Protein AF-A0A352R5D7-F1 (afdb_monomer)

Sequence (89 aa):
MSVEEFGVTDEKSMTTLFPKDMMTYGLGTEIIIEVLSRRSAKVRPVTRDRLAAILVSAVCPFFPDAMVECLILPFREEDGFFHLAGTRS

Mean predicted aligned error: 9.41 Å

Radius of gyration: 14.91 Å; Cα contacts (8 Å, |Δi|>4): 85; chains: 1; bounding box: 39×22×42 Å

Nearest PDB structures (foldseek):
  3byp-assembly1_B  TM=7.754E-01  e=6.595E-01  unclassified
  3byr-assembly1_A-2  TM=6.537E-01  e=1.294E+00  Thermus thermophilus

Secondary structure (DSSP, 8-state):
--BGGGTB-SGGG------TTTGGG---SEEEEEEEETTGGGS-HHHHHHHHHHHHHHHGGG-TTSEEEEEEEE--GGG----------

Structure (mmCIF, N/CA/C/O backbone):
data_AF-A0A352R5D7-F1
#
_entry.id   AF-A0A352R5D7-F1
#
loop_
_atom_site.group_PDB
_atom_site.id
_atom_site.type_symbol
_atom_site.label_atom_id
_atom_site.label_alt_id
_atom_site.label_comp_id
_atom_site.label_asym_id
_atom_site.label_entity_id
_atom_site.label_seq_id
_atom_site.pdbx_PDB_ins_code
_atom_site.Cartn_x
_atom_site.Cartn_y
_atom_site.Cartn_z
_atom_site.occupancy
_atom_site.B_iso_or_equiv
_atom_site.auth_seq_id
_atom_site.auth_comp_id
_atom_site.auth_asym_id
_atom_site.auth_atom_id
_atom_site.pdbx_PDB_model_num
ATOM 1 N N . MET A 1 1 ? 3.851 12.603 -2.001 1.00 53.16 1 MET A N 1
ATOM 2 C CA . MET A 1 1 ? 4.923 11.588 -1.907 1.00 53.16 1 MET A CA 1
ATOM 3 C C . MET A 1 1 ? 5.183 11.100 -3.321 1.00 53.16 1 MET A C 1
ATOM 5 O O . MET A 1 1 ? 4.215 10.711 -3.959 1.00 53.16 1 MET A O 1
ATOM 9 N N . SER A 1 2 ? 6.400 11.219 -3.852 1.00 60.72 2 SER A N 1
ATOM 10 C CA . SER A 1 2 ? 6.725 10.761 -5.212 1.00 60.72 2 SER A CA 1
ATOM 11 C C . SER A 1 2 ? 7.405 9.396 -5.164 1.00 60.72 2 SER A C 1
ATOM 13 O O . SER A 1 2 ? 8.193 9.116 -4.258 1.00 60.72 2 SER A O 1
ATOM 15 N N . VAL A 1 3 ? 7.069 8.534 -6.125 1.00 64.75 3 VAL A N 1
ATOM 16 C CA . VAL A 1 3 ? 7.654 7.193 -6.269 1.00 64.75 3 VAL A CA 1
ATOM 17 C C . VAL A 1 3 ? 7.969 7.003 -7.748 1.00 64.75 3 VAL A C 1
ATOM 19 O O . VAL A 1 3 ? 7.202 6.423 -8.524 1.00 64.75 3 VAL A O 1
ATOM 22 N N . GLU A 1 4 ? 9.084 7.601 -8.158 1.00 73.94 4 GLU A N 1
ATOM 23 C CA . GLU A 1 4 ? 9.453 7.794 -9.563 1.00 73.94 4 GLU A CA 1
ATOM 24 C C . GLU A 1 4 ? 9.638 6.468 -10.311 1.00 73.94 4 GLU A C 1
ATOM 26 O O . GLU A 1 4 ? 9.310 6.363 -11.495 1.00 73.94 4 GLU A O 1
ATOM 31 N N . GLU A 1 5 ? 10.063 5.412 -9.613 1.00 73.56 5 GLU A N 1
ATOM 32 C CA . GLU A 1 5 ? 10.230 4.067 -10.169 1.00 73.56 5 GLU A CA 1
ATOM 33 C C . GLU A 1 5 ? 8.903 3.469 -10.662 1.00 73.56 5 GLU A C 1
ATOM 35 O O . GLU A 1 5 ? 8.881 2.667 -11.600 1.00 73.56 5 GLU A O 1
ATOM 40 N N . PHE A 1 6 ? 7.783 3.910 -10.083 1.00 66.69 6 PHE A N 1
ATOM 41 C CA . PHE A 1 6 ? 6.433 3.542 -10.507 1.00 66.69 6 PHE A CA 1
ATOM 42 C C . PHE A 1 6 ? 5.812 4.557 -11.473 1.00 66.69 6 PHE A C 1
ATOM 44 O O . PHE A 1 6 ? 4.711 4.329 -11.967 1.00 66.69 6 PHE A O 1
ATOM 51 N N . GLY A 1 7 ? 6.534 5.629 -11.815 1.00 69.19 7 GLY A N 1
ATOM 52 C CA . GLY A 1 7 ? 6.021 6.727 -12.632 1.00 69.19 7 GLY A CA 1
ATOM 53 C C . GLY A 1 7 ? 4.997 7.597 -11.903 1.00 69.19 7 GLY A C 1
ATOM 54 O O . GLY A 1 7 ? 4.237 8.295 -12.566 1.00 69.19 7 GLY A O 1
ATOM 55 N N . VAL A 1 8 ? 4.968 7.539 -10.566 1.00 74.56 8 VAL A N 1
ATOM 56 C CA . VAL A 1 8 ? 4.080 8.352 -9.729 1.00 74.56 8 VAL A CA 1
ATOM 57 C C . VAL A 1 8 ? 4.757 9.693 -9.472 1.00 74.56 8 VAL A C 1
ATOM 59 O O . VAL A 1 8 ? 5.652 9.798 -8.628 1.00 74.56 8 VAL A O 1
ATOM 62 N N . THR A 1 9 ? 4.361 10.704 -10.244 1.00 75.12 9 THR A N 1
ATOM 63 C CA . THR A 1 9 ? 4.929 12.060 -10.185 1.00 75.12 9 THR A CA 1
ATOM 64 C C . THR A 1 9 ? 4.184 12.956 -9.203 1.00 75.12 9 THR A C 1
ATOM 66 O O . THR A 1 9 ? 4.801 13.766 -8.518 1.00 75.12 9 THR A O 1
ATOM 69 N N . ASP A 1 10 ? 2.865 12.794 -9.114 1.00 74.31 10 ASP A N 1
ATOM 70 C CA . ASP A 1 10 ? 1.975 13.579 -8.258 1.00 74.31 10 ASP A CA 1
ATOM 71 C C . ASP A 1 10 ? 0.668 12.820 -7.954 1.00 74.31 10 ASP A C 1
ATOM 73 O O . ASP A 1 10 ? 0.449 11.698 -8.411 1.00 74.31 10 ASP A O 1
ATOM 77 N N . GLU A 1 11 ? -0.221 13.437 -7.179 1.00 68.38 11 GLU A N 1
ATOM 78 C CA . GLU A 1 11 ? -1.532 12.882 -6.816 1.00 68.38 11 GLU A CA 1
ATOM 79 C C . GLU A 1 11 ? -2.456 12.597 -8.011 1.00 68.38 11 GLU A C 1
ATOM 81 O O . GLU A 1 11 ? -3.312 11.723 -7.921 1.00 68.38 11 GLU A O 1
ATOM 86 N N . LYS A 1 12 ? -2.272 13.277 -9.152 1.00 73.88 12 LYS A N 1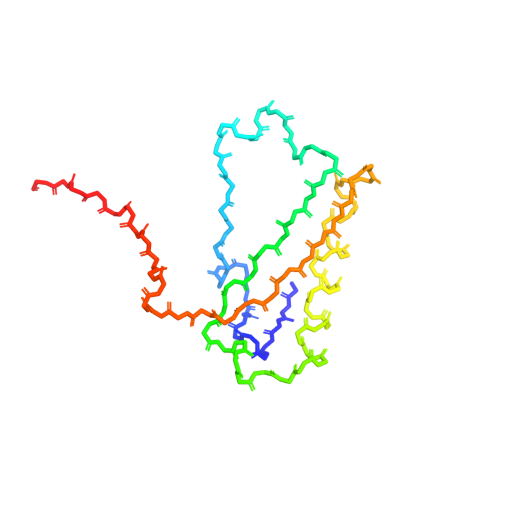
ATOM 87 C CA . LYS A 1 12 ? -3.090 13.075 -10.360 1.00 73.88 12 LYS A CA 1
ATOM 88 C C . LYS A 1 12 ? -2.669 11.832 -11.137 1.00 73.88 12 LYS A C 1
ATOM 90 O O . LYS A 1 12 ? -3.429 11.344 -11.968 1.00 73.88 12 LYS A O 1
ATOM 95 N N . SER A 1 13 ? -1.470 11.315 -10.870 1.00 68.38 13 SER A N 1
ATOM 96 C CA . SER A 1 13 ? -0.975 10.062 -11.449 1.00 68.38 13 SER A CA 1
ATOM 97 C C . SER A 1 13 ? -1.554 8.805 -10.783 1.00 68.38 13 SER A C 1
ATOM 99 O O . SER A 1 13 ? -1.305 7.694 -11.254 1.00 68.38 13 SER A O 1
ATOM 101 N N . MET A 1 14 ? -2.353 8.965 -9.720 1.00 70.44 14 MET A N 1
ATOM 102 C CA . MET A 1 14 ? -3.017 7.878 -9.004 1.00 70.44 14 MET A CA 1
ATOM 103 C C . MET A 1 14 ? -4.537 8.017 -9.096 1.00 70.44 14 MET A C 1
ATOM 105 O O . MET A 1 14 ? -5.096 9.092 -8.912 1.00 70.44 14 MET A O 1
ATOM 109 N N . THR A 1 15 ? -5.220 6.906 -9.365 1.00 74.25 15 THR A N 1
ATOM 110 C CA . THR A 1 15 ? -6.678 6.820 -9.236 1.00 74.25 15 THR A CA 1
ATOM 111 C C . THR A 1 15 ? -6.994 5.960 -8.026 1.00 74.25 15 THR A C 1
ATOM 113 O O . THR A 1 15 ? -6.630 4.787 -7.994 1.00 74.25 15 THR A O 1
ATOM 116 N N . THR A 1 16 ? -7.669 6.543 -7.042 1.00 69.69 16 THR A N 1
ATOM 117 C CA . THR A 1 16 ? -8.118 5.829 -5.846 1.00 69.69 16 THR A CA 1
ATOM 118 C C . THR A 1 16 ? -9.578 5.440 -6.020 1.00 69.69 16 THR A C 1
ATOM 120 O O . THR A 1 16 ? -10.430 6.301 -6.238 1.00 69.69 16 THR A O 1
ATOM 123 N N . LEU A 1 17 ? -9.870 4.146 -5.936 1.00 71.50 17 LEU A N 1
ATOM 124 C CA . LEU A 1 17 ? -11.221 3.616 -6.080 1.00 71.50 17 LEU A CA 1
ATOM 125 C C . LEU A 1 17 ? -11.726 3.167 -4.711 1.00 71.50 17 LEU A C 1
ATOM 127 O O . LEU A 1 17 ? -11.246 2.179 -4.168 1.00 71.50 17 LEU A O 1
ATOM 131 N N . PHE A 1 18 ? -12.707 3.887 -4.169 1.00 69.94 18 PHE A N 1
ATOM 132 C CA . PHE A 1 18 ? -13.462 3.457 -2.995 1.00 69.94 18 PHE A CA 1
ATOM 133 C C . PHE A 1 18 ? -14.929 3.266 -3.387 1.00 69.94 18 PHE A C 1
ATOM 135 O O . PHE A 1 18 ? -15.535 4.205 -3.920 1.00 69.94 18 PHE A O 1
ATOM 142 N N . PRO A 1 19 ? -15.527 2.089 -3.135 1.00 67.31 19 PRO A N 1
ATOM 143 C CA . PRO A 1 19 ? -16.960 1.900 -3.306 1.00 67.31 19 PRO A CA 1
ATOM 144 C C . PRO A 1 19 ? -17.727 2.906 -2.436 1.00 67.31 19 PRO A C 1
ATOM 146 O O . PRO A 1 19 ? -17.498 3.024 -1.229 1.00 67.31 19 PRO A O 1
ATOM 149 N N . LYS A 1 20 ? -18.609 3.692 -3.061 1.00 61.28 20 LYS A N 1
ATOM 150 C CA . LYS A 1 20 ? -19.312 4.813 -2.410 1.00 61.28 20 LYS A CA 1
ATOM 151 C C . LYS A 1 20 ? -20.231 4.348 -1.274 1.00 61.28 20 LYS A C 1
ATOM 153 O O . LYS A 1 20 ? -20.429 5.073 -0.306 1.00 61.28 20 LYS A O 1
ATOM 158 N N . ASP A 1 21 ? -20.781 3.153 -1.418 1.00 64.50 21 ASP A N 1
ATOM 159 C CA . ASP A 1 21 ? -21.601 2.431 -0.451 1.00 64.50 21 ASP A CA 1
ATOM 160 C C . ASP A 1 21 ? -20.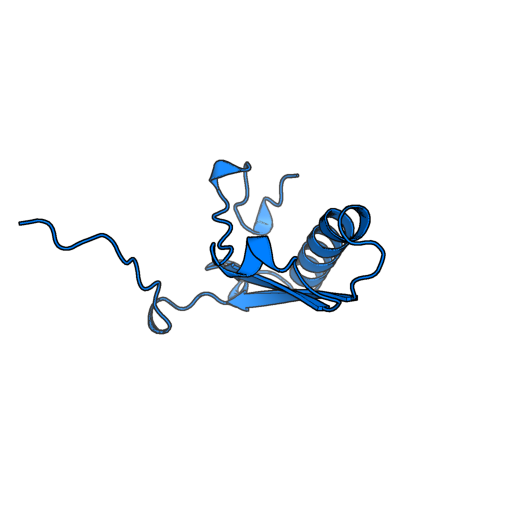807 1.944 0.766 1.00 64.50 21 ASP A C 1
ATOM 162 O O . ASP A 1 21 ? -21.368 1.869 1.853 1.00 64.50 21 ASP A O 1
ATOM 166 N N . MET A 1 22 ? -19.505 1.687 0.627 1.00 63.28 22 MET A N 1
ATOM 167 C CA . MET A 1 22 ? -18.655 1.240 1.738 1.00 63.28 22 MET A CA 1
ATOM 168 C C . MET A 1 22 ? -18.171 2.396 2.620 1.00 63.28 22 MET A C 1
ATOM 170 O O . MET A 1 22 ? -17.974 2.212 3.818 1.00 63.28 22 MET A O 1
ATOM 174 N N . MET A 1 23 ? -18.071 3.623 2.089 1.00 64.69 23 MET A N 1
ATOM 175 C CA . MET A 1 23 ? -17.664 4.786 2.895 1.00 64.69 23 MET A CA 1
ATOM 176 C C . MET A 1 23 ? -18.622 5.085 4.059 1.00 64.69 23 MET A C 1
ATOM 178 O O . MET A 1 23 ? -18.186 5.587 5.091 1.00 64.69 23 MET A O 1
ATOM 182 N N . THR A 1 24 ? -19.913 4.762 3.926 1.00 59.81 24 THR A N 1
ATOM 183 C CA . THR A 1 24 ? -20.906 4.953 4.998 1.00 59.81 24 THR A CA 1
ATOM 184 C C . THR A 1 24 ? -20.777 3.952 6.145 1.00 59.81 24 THR A C 1
ATOM 186 O O . THR A 1 24 ? -21.262 4.239 7.236 1.00 59.81 24 THR A O 1
ATOM 189 N N . TYR A 1 25 ? -20.120 2.810 5.925 1.00 63.72 25 TYR A N 1
ATOM 190 C CA . TYR A 1 25 ? -19.898 1.779 6.947 1.00 63.72 25 TYR A CA 1
ATOM 191 C C . TYR A 1 25 ? -18.509 1.874 7.600 1.00 63.72 25 TYR A C 1
ATOM 193 O O . TYR A 1 25 ? -18.229 1.154 8.557 1.00 63.72 25 TYR A O 1
ATOM 201 N N . GLY A 1 26 ? -17.655 2.783 7.115 1.00 65.88 26 GLY A N 1
ATOM 202 C CA . GLY A 1 26 ? -16.234 2.813 7.451 1.00 65.88 26 GLY A CA 1
ATOM 203 C C . GLY A 1 26 ? -15.450 1.712 6.727 1.00 65.88 26 GLY A C 1
ATOM 204 O O . GLY A 1 26 ? -16.022 0.851 6.065 1.00 65.88 26 GLY A O 1
ATOM 205 N N . LEU A 1 27 ? -14.120 1.738 6.840 1.00 68.00 27 LEU A N 1
ATOM 206 C CA . LEU A 1 27 ? -13.241 0.756 6.183 1.00 68.00 27 LEU A CA 1
ATOM 207 C C . LEU A 1 27 ? -13.062 -0.549 6.985 1.00 68.00 27 LEU A C 1
ATOM 209 O O . LEU A 1 27 ? -12.237 -1.377 6.624 1.00 68.00 27 LEU A O 1
ATOM 213 N N . GLY A 1 28 ? -13.835 -0.749 8.058 1.00 76.50 28 GLY A N 1
ATOM 214 C CA . GLY A 1 28 ? -13.738 -1.936 8.909 1.00 76.50 28 GLY A CA 1
ATOM 215 C C . GLY A 1 28 ? -12.443 -2.007 9.728 1.00 76.50 28 GLY A C 1
ATOM 216 O O . GLY A 1 28 ? -11.769 -1.003 9.950 1.00 76.50 28 GLY A O 1
ATOM 217 N N . THR A 1 29 ? -12.127 -3.209 10.213 1.00 86.19 29 THR A N 1
ATOM 218 C CA . THR A 1 29 ? -10.900 -3.520 10.972 1.00 86.19 29 THR A CA 1
ATOM 219 C C . THR A 1 29 ? -9.774 -4.049 10.086 1.00 86.19 29 THR A C 1
ATOM 221 O O . THR A 1 29 ? -8.680 -4.288 10.584 1.00 86.19 29 THR A O 1
ATOM 224 N N . GLU A 1 30 ? -10.026 -4.251 8.792 1.00 89.00 30 GLU A N 1
ATOM 225 C CA . GLU A 1 30 ? -9.048 -4.734 7.817 1.00 89.00 30 GLU A CA 1
ATOM 226 C C . GLU A 1 30 ? -9.108 -3.872 6.555 1.00 89.00 30 GLU A C 1
ATOM 228 O O . GLU A 1 30 ? -10.162 -3.716 5.940 1.00 89.00 30 GLU A O 1
ATOM 233 N N . ILE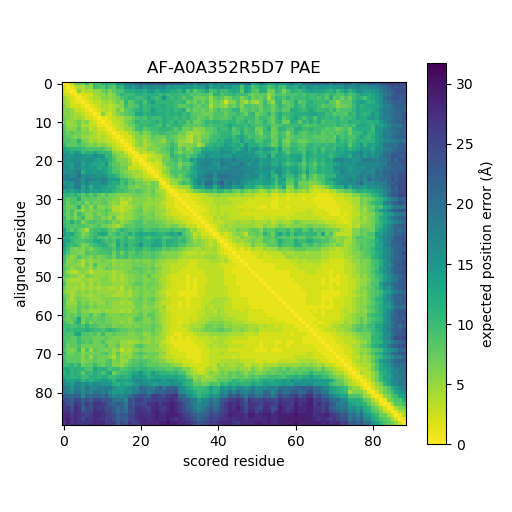 A 1 31 ? -7.964 -3.316 6.166 1.00 88.12 31 ILE A N 1
ATOM 234 C CA . ILE A 1 31 ? -7.796 -2.455 4.999 1.00 88.12 31 ILE A CA 1
ATOM 235 C C . ILE A 1 31 ? -6.731 -3.081 4.108 1.00 88.12 31 ILE A C 1
ATOM 237 O O . ILE A 1 31 ? -5.567 -3.179 4.491 1.00 88.12 31 ILE A O 1
ATOM 241 N N . ILE A 1 32 ? -7.118 -3.452 2.891 1.00 89.06 32 ILE A N 1
ATOM 242 C CA . ILE A 1 32 ? -6.201 -3.990 1.885 1.00 89.06 32 ILE A CA 1
ATOM 243 C C . ILE A 1 32 ? -6.024 -2.940 0.789 1.00 89.06 32 ILE A C 1
ATOM 245 O O . ILE A 1 32 ? -6.978 -2.553 0.115 1.00 89.06 32 ILE A O 1
ATOM 249 N N . ILE A 1 33 ? -4.794 -2.461 0.620 1.00 89.38 33 ILE A N 1
ATOM 250 C CA . ILE A 1 33 ? -4.411 -1.521 -0.433 1.00 89.38 33 ILE A CA 1
ATOM 251 C C . ILE A 1 33 ? -3.892 -2.324 -1.622 1.00 89.38 33 ILE A C 1
ATOM 253 O O . ILE A 1 33 ? -2.815 -2.913 -1.563 1.00 89.38 33 ILE A O 1
ATOM 257 N N . GLU A 1 34 ? -4.619 -2.311 -2.732 1.00 89.19 34 GLU A N 1
ATOM 258 C CA . GLU A 1 34 ? -4.185 -2.964 -3.965 1.00 89.19 34 GLU A CA 1
ATOM 259 C C . GLU A 1 34 ? -3.652 -1.938 -4.964 1.00 89.19 34 GLU A C 1
ATOM 261 O O . GLU A 1 34 ? -4.346 -1.008 -5.377 1.00 89.19 34 GLU A O 1
ATOM 266 N N . VAL A 1 35 ? -2.397 -2.112 -5.377 1.00 86.00 35 VAL A N 1
ATOM 267 C CA . VAL A 1 35 ? -1.745 -1.256 -6.369 1.00 86.00 35 VAL A CA 1
ATOM 268 C C . VAL A 1 35 ? -1.517 -2.044 -7.648 1.00 86.00 35 VAL A C 1
ATOM 270 O O . VAL A 1 35 ? -0.625 -2.891 -7.729 1.00 86.00 35 VAL A O 1
ATOM 273 N N . LEU A 1 36 ? -2.285 -1.706 -8.680 1.00 83.88 36 LEU A N 1
ATOM 274 C CA . LEU A 1 36 ? -2.093 -2.212 -10.034 1.00 83.88 36 LEU A CA 1
ATOM 275 C C . LEU A 1 36 ? -1.137 -1.290 -10.795 1.00 83.88 36 LEU A C 1
ATOM 277 O O . LEU A 1 36 ? -1.418 -0.109 -10.990 1.00 83.88 36 LEU A O 1
ATOM 281 N N . SER A 1 37 ? 0.000 -1.815 -11.258 1.00 79.44 37 SER A N 1
ATOM 282 C CA . SER A 1 37 ? 0.964 -1.018 -12.029 1.00 79.44 37 SER A CA 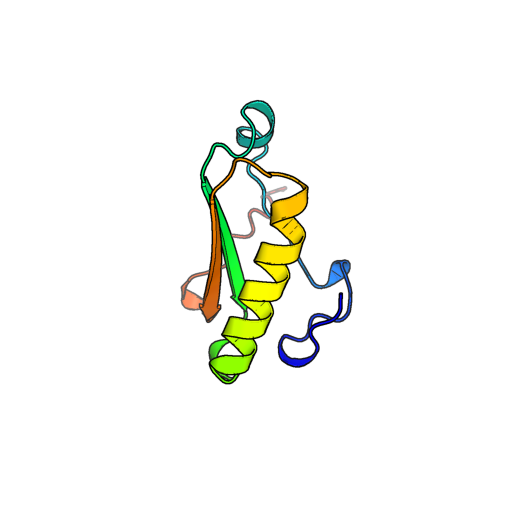1
ATOM 283 C C . SER A 1 37 ? 1.497 -1.756 -13.252 1.00 79.44 37 SER A C 1
ATOM 285 O O . SER A 1 37 ? 2.007 -2.869 -13.154 1.00 79.44 37 SER A O 1
ATOM 287 N N . ARG A 1 38 ? 1.485 -1.087 -14.415 1.00 78.25 38 ARG A N 1
ATOM 288 C CA . ARG A 1 38 ? 2.136 -1.570 -15.654 1.00 78.25 38 ARG A CA 1
ATOM 289 C C . ARG A 1 38 ? 3.642 -1.764 -15.481 1.00 78.25 38 ARG A C 1
ATOM 291 O O . ARG A 1 38 ? 4.276 -2.510 -16.224 1.00 78.25 38 ARG A O 1
ATOM 298 N N . ARG A 1 39 ? 4.235 -1.041 -14.528 1.00 75.69 39 ARG A N 1
ATOM 299 C CA . ARG A 1 39 ? 5.677 -1.038 -14.282 1.00 75.69 39 ARG A CA 1
ATOM 300 C C . ARG A 1 39 ? 6.087 -2.022 -13.202 1.00 75.69 39 ARG A C 1
ATOM 302 O O . ARG A 1 39 ? 7.246 -2.426 -13.219 1.00 75.69 39 ARG A O 1
ATOM 309 N N . SER A 1 40 ? 5.183 -2.452 -12.317 1.00 75.44 40 SER A N 1
ATOM 310 C CA . SER A 1 40 ? 5.563 -3.285 -11.168 1.00 75.44 40 SER A CA 1
ATOM 311 C C . SER A 1 40 ? 6.283 -4.558 -11.605 1.00 75.44 40 SER A C 1
ATOM 313 O O . SER A 1 40 ? 7.321 -4.855 -11.026 1.00 75.44 40 SER A O 1
ATOM 315 N N . ALA A 1 41 ? 5.868 -5.214 -12.697 1.00 72.38 41 ALA A N 1
ATOM 316 C CA . ALA A 1 41 ? 6.551 -6.386 -13.265 1.00 72.38 41 ALA A CA 1
ATOM 317 C C . ALA A 1 41 ? 8.053 -6.165 -13.546 1.00 72.38 41 ALA A C 1
ATOM 319 O O . ALA A 1 41 ? 8.847 -7.092 -13.408 1.00 72.38 41 ALA A O 1
ATOM 320 N N . LYS A 1 42 ? 8.450 -4.936 -13.899 1.00 75.88 42 LYS A N 1
ATOM 321 C CA . LYS A 1 42 ? 9.831 -4.544 -14.232 1.00 75.88 42 LYS A CA 1
ATOM 322 C C . LYS A 1 42 ? 10.600 -3.964 -13.037 1.00 75.88 42 LYS A C 1
ATOM 324 O O . LYS A 1 42 ? 11.805 -3.748 -13.130 1.00 75.88 42 LYS A O 1
ATOM 329 N N . VAL A 1 43 ? 9.917 -3.702 -11.924 1.00 80.69 43 VAL A N 1
ATOM 330 C CA . VAL A 1 43 ? 10.494 -3.126 -10.703 1.00 80.69 43 VAL A CA 1
ATOM 331 C C . VAL A 1 43 ? 11.018 -4.240 -9.791 1.00 80.69 43 VAL A C 1
ATOM 333 O O . VAL A 1 43 ? 10.368 -5.277 -9.633 1.00 80.69 43 VAL A O 1
ATOM 336 N N . ARG A 1 44 ? 12.191 -4.019 -9.178 1.00 83.69 44 ARG A N 1
ATOM 337 C CA . ARG A 1 44 ? 12.834 -4.952 -8.233 1.00 83.69 44 ARG A CA 1
ATOM 338 C C . ARG A 1 44 ? 11.941 -5.204 -7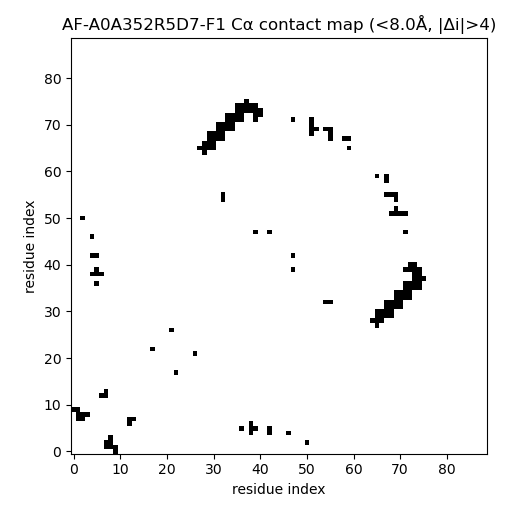.004 1.00 83.69 44 ARG A C 1
ATOM 340 O O . ARG A 1 44 ? 11.334 -4.243 -6.535 1.00 83.69 44 ARG A O 1
ATOM 347 N N . PRO A 1 45 ? 11.919 -6.425 -6.430 1.00 84.38 45 PRO A N 1
ATOM 348 C CA . PRO A 1 45 ? 11.100 -6.745 -5.252 1.00 84.38 45 PRO A CA 1
ATOM 349 C C . PRO A 1 45 ? 11.249 -5.740 -4.102 1.00 84.38 45 PRO A C 1
ATOM 351 O O . PRO A 1 45 ? 10.262 -5.157 -3.680 1.00 84.38 45 PRO A O 1
ATOM 354 N N . VAL A 1 46 ? 12.486 -5.390 -3.734 1.00 86.56 46 VAL A N 1
ATOM 355 C CA . VAL A 1 46 ? 12.788 -4.406 -2.671 1.00 86.56 46 VAL A CA 1
ATOM 356 C C . VAL A 1 46 ? 12.105 -3.050 -2.891 1.00 86.56 46 VAL A C 1
ATOM 358 O O . VAL A 1 46 ? 11.680 -2.390 -1.947 1.00 86.56 46 VAL A O 1
ATOM 361 N N . THR A 1 47 ? 11.991 -2.604 -4.143 1.00 84.75 47 THR A N 1
ATOM 362 C CA . THR A 1 47 ? 11.333 -1.333 -4.470 1.00 84.75 47 THR A CA 1
ATOM 363 C C . THR A 1 47 ? 9.810 -1.448 -4.351 1.00 84.75 47 THR A C 1
ATOM 365 O O . THR A 1 47 ? 9.160 -0.472 -3.982 1.00 84.75 47 THR A O 1
ATOM 368 N N . ARG A 1 48 ? 9.237 -2.634 -4.606 1.00 85.69 48 ARG A N 1
ATOM 369 C CA . ARG A 1 48 ? 7.816 -2.913 -4.348 1.00 85.69 48 ARG A CA 1
ATOM 370 C C . ARG A 1 48 ? 7.543 -2.925 -2.846 1.00 85.69 48 ARG A C 1
ATOM 372 O O . ARG A 1 48 ? 6.669 -2.196 -2.399 1.00 85.69 48 ARG A O 1
ATOM 379 N N . ASP A 1 49 ? 8.352 -3.637 -2.070 1.00 88.56 49 ASP A N 1
ATOM 380 C CA . ASP A 1 49 ? 8.193 -3.712 -0.611 1.00 88.56 49 ASP A CA 1
ATOM 381 C C . ASP A 1 49 ? 8.288 -2.322 0.030 1.00 88.56 49 ASP A C 1
ATOM 383 O O . ASP A 1 49 ? 7.494 -1.965 0.898 1.00 88.56 49 ASP A O 1
ATOM 387 N N . ARG A 1 50 ? 9.210 -1.483 -0.463 1.00 90.06 50 ARG A N 1
ATOM 388 C CA . ARG A 1 50 ? 9.331 -0.089 -0.025 1.00 90.06 50 ARG A CA 1
ATOM 389 C C . ARG A 1 50 ? 8.077 0.730 -0.334 1.00 90.06 50 ARG A C 1
ATOM 391 O O . ARG A 1 50 ? 7.646 1.495 0.524 1.00 90.06 50 ARG A O 1
ATOM 398 N N . LEU A 1 51 ? 7.506 0.600 -1.534 1.00 88.44 51 LEU A N 1
ATOM 399 C CA . LEU A 1 51 ? 6.262 1.289 -1.884 1.00 88.44 51 LEU A CA 1
ATOM 400 C C . LEU A 1 51 ? 5.096 0.800 -1.012 1.00 88.44 51 LEU A C 1
ATOM 402 O O . LEU A 1 51 ? 4.341 1.619 -0.496 1.00 88.44 51 LEU A O 1
ATOM 406 N N . ALA A 1 52 ? 4.987 -0.510 -0.792 1.00 91.25 52 ALA A N 1
ATOM 407 C CA . ALA A 1 52 ? 3.951 -1.089 0.054 1.00 91.25 52 ALA A CA 1
ATOM 408 C C . ALA A 1 52 ? 4.044 -0.547 1.489 1.00 91.25 52 ALA A C 1
ATOM 410 O O . ALA A 1 52 ? 3.064 -0.031 2.019 1.00 91.25 52 ALA A O 1
ATOM 411 N N . ALA A 1 53 ? 5.243 -0.556 2.078 1.00 92.88 53 ALA A N 1
ATOM 412 C CA . ALA A 1 53 ? 5.484 -0.015 3.414 1.00 92.88 53 ALA A CA 1
ATOM 413 C C . ALA A 1 53 ? 5.145 1.480 3.515 1.00 92.88 53 ALA A C 1
ATOM 415 O O . ALA A 1 53 ? 4.570 1.924 4.507 1.00 92.88 53 ALA A O 1
ATOM 416 N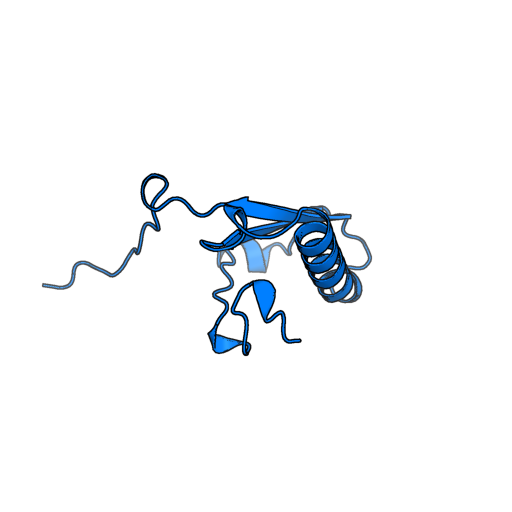 N . ILE A 1 54 ? 5.472 2.256 2.479 1.00 92.19 54 ILE A N 1
ATOM 417 C CA . ILE A 1 54 ? 5.131 3.677 2.393 1.00 92.19 54 ILE A CA 1
ATOM 418 C C . ILE A 1 54 ? 3.610 3.886 2.417 1.00 92.19 54 ILE A C 1
ATOM 420 O O . ILE A 1 54 ? 3.125 4.732 3.167 1.00 92.19 54 ILE A O 1
ATOM 424 N N . LEU A 1 55 ? 2.863 3.123 1.617 1.00 90.44 55 LEU A N 1
ATOM 425 C CA . LEU A 1 55 ? 1.409 3.251 1.521 1.00 90.44 55 LEU A CA 1
ATOM 426 C C . LEU A 1 55 ? 0.722 2.834 2.820 1.00 90.44 55 LEU A C 1
ATOM 428 O O . LEU A 1 55 ? -0.124 3.572 3.318 1.00 90.44 55 LEU A O 1
ATOM 432 N N . VAL A 1 56 ? 1.147 1.717 3.415 1.00 92.69 56 VAL A N 1
ATOM 433 C CA . VAL A 1 56 ? 0.674 1.280 4.736 1.00 92.69 56 VAL A CA 1
ATOM 434 C C . VAL A 1 56 ? 0.942 2.368 5.774 1.00 92.69 56 VAL A C 1
ATOM 436 O O . VAL A 1 56 ? 0.018 2.828 6.439 1.00 92.69 56 VAL A O 1
ATOM 439 N N . SER A 1 57 ? 2.181 2.867 5.857 1.00 93.25 57 SER A N 1
ATOM 440 C CA . SER A 1 57 ? 2.552 3.911 6.818 1.00 93.25 57 SER A CA 1
ATOM 441 C C . SER A 1 57 ? 1.774 5.214 6.624 1.00 93.25 57 SER A C 1
ATOM 443 O O . SER A 1 57 ? 1.593 5.947 7.595 1.00 93.25 57 SER A O 1
ATOM 445 N N . ALA A 1 58 ? 1.349 5.529 5.400 1.00 89.25 58 ALA A N 1
ATOM 446 C CA . ALA A 1 58 ? 0.531 6.703 5.125 1.00 89.25 58 ALA A CA 1
ATOM 447 C C . ALA A 1 58 ? -0.930 6.510 5.556 1.00 89.25 58 ALA A C 1
ATOM 449 O O . ALA A 1 58 ? -1.573 7.484 5.932 1.00 89.25 58 ALA A O 1
ATOM 450 N N . VAL A 1 59 ? -1.451 5.279 5.520 1.00 88.25 59 VAL A N 1
ATOM 451 C CA . VAL A 1 59 ? -2.855 4.966 5.826 1.00 88.25 59 VAL A CA 1
ATOM 452 C C . VAL A 1 59 ? -3.081 4.685 7.312 1.00 88.25 59 VAL A C 1
ATOM 454 O O . VAL A 1 59 ? -4.081 5.149 7.858 1.00 88.25 59 VAL A O 1
ATOM 457 N N . CYS A 1 60 ? -2.150 4.011 7.997 1.00 90.00 60 CYS A N 1
ATOM 458 C CA . CYS A 1 60 ? -2.299 3.649 9.414 1.00 90.00 60 CYS A CA 1
ATOM 459 C C . CYS A 1 60 ? -2.694 4.813 10.349 1.00 90.00 60 CYS A C 1
ATOM 461 O O . CYS A 1 60 ? -3.556 4.599 11.198 1.00 90.00 60 CYS A O 1
ATOM 463 N N . PRO A 1 61 ? -2.158 6.049 10.221 1.00 90.12 61 PRO A N 1
ATOM 464 C CA . PRO A 1 61 ? -2.547 7.161 11.095 1.00 90.12 61 PRO A CA 1
ATOM 465 C C . PRO A 1 61 ? -4.032 7.542 11.018 1.00 90.12 61 PRO A C 1
ATOM 467 O O . PRO A 1 61 ? -4.553 8.150 11.948 1.00 90.12 61 PRO A O 1
ATOM 470 N N . PHE A 1 62 ? -4.708 7.205 9.917 1.00 84.88 62 PHE A N 1
ATOM 471 C CA . PHE A 1 62 ? -6.131 7.481 9.722 1.00 84.88 62 PHE A CA 1
ATOM 472 C C . PHE A 1 62 ? -7.031 6.364 10.266 1.00 84.88 62 PHE A C 1
ATOM 474 O O . PHE A 1 62 ? -8.209 6.607 10.519 1.00 84.88 62 PHE A O 1
ATOM 481 N N . PHE A 1 63 ? -6.480 5.163 10.465 1.00 88.50 63 PHE A N 1
ATOM 482 C CA . PHE A 1 63 ? -7.207 3.967 10.892 1.00 88.50 63 PHE A CA 1
ATOM 483 C C . PHE A 1 6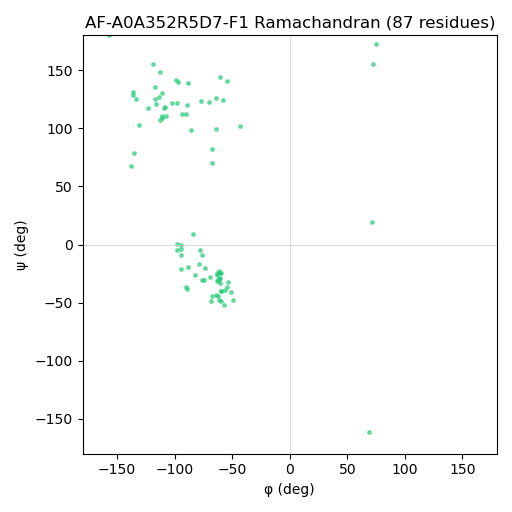3 ? -6.391 3.199 11.945 1.00 88.50 63 PHE A C 1
ATOM 485 O O . PHE A 1 63 ? -5.898 2.107 11.666 1.00 88.50 63 PHE A O 1
ATOM 492 N N . PRO A 1 64 ? -6.210 3.768 13.152 1.00 86.75 64 PRO A N 1
ATOM 493 C CA . PRO A 1 64 ? -5.293 3.231 14.162 1.00 86.75 64 PRO A CA 1
ATOM 494 C C . PRO A 1 64 ? -5.671 1.832 14.668 1.00 86.75 64 PRO A C 1
ATOM 496 O O . PRO A 1 64 ? -4.798 1.095 15.117 1.00 86.75 64 PRO A O 1
ATOM 499 N N . ASP A 1 65 ? -6.951 1.469 14.570 1.00 88.44 65 ASP A N 1
ATOM 500 C CA . ASP A 1 65 ? -7.485 0.180 15.019 1.00 88.44 65 ASP A CA 1
ATOM 501 C C . ASP A 1 65 ? -7.627 -0.844 13.878 1.00 88.44 65 ASP A C 1
ATOM 503 O O . ASP A 1 65 ? -8.095 -1.961 14.105 1.00 88.44 65 ASP A O 1
ATOM 507 N N . ALA A 1 66 ? -7.257 -0.476 12.645 1.00 88.69 66 ALA A N 1
ATOM 508 C CA . ALA A 1 66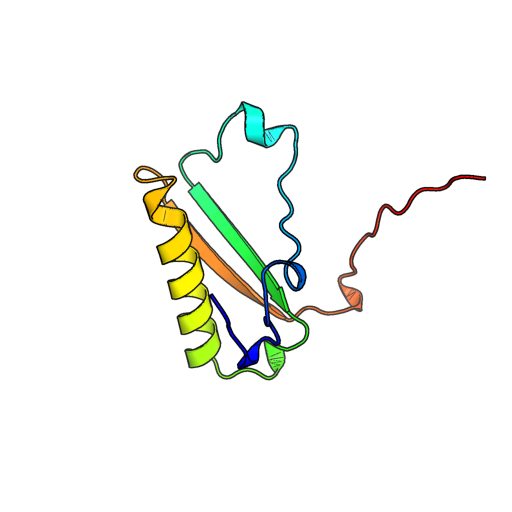 ? -7.349 -1.360 11.492 1.00 88.69 66 ALA A CA 1
ATOM 509 C C . ALA A 1 66 ? -6.009 -2.043 11.191 1.00 88.69 66 ALA A C 1
ATOM 511 O O . ALA A 1 66 ? -4.944 -1.423 11.213 1.00 88.69 66 ALA A O 1
ATOM 512 N N . MET A 1 67 ? -6.067 -3.322 10.829 1.00 92.44 67 MET A N 1
ATOM 513 C CA . MET A 1 67 ? -4.981 -4.003 10.140 1.00 92.44 67 MET A CA 1
ATOM 514 C C . MET A 1 67 ? -4.887 -3.445 8.721 1.00 92.44 67 MET A C 1
ATOM 516 O O . MET A 1 67 ? -5.864 -3.485 7.979 1.00 92.44 67 MET A O 1
ATOM 520 N N . VAL A 1 68 ? -3.723 -2.922 8.339 1.00 91.69 68 VAL A N 1
ATOM 521 C CA . VAL A 1 68 ? -3.501 -2.357 7.004 1.00 91.69 68 VAL A CA 1
ATOM 522 C C . VAL A 1 68 ? -2.448 -3.178 6.275 1.00 91.69 68 VAL A C 1
ATOM 524 O O . VAL A 1 68 ? -1.303 -3.264 6.716 1.00 91.69 68 VAL A O 1
ATOM 527 N N . GLU A 1 69 ? -2.824 -3.740 5.134 1.00 93.62 69 GLU A N 1
ATOM 528 C CA . GLU A 1 69 ? -1.934 -4.480 4.241 1.00 93.62 69 GLU A CA 1
ATOM 529 C C . GLU A 1 69 ? -1.859 -3.804 2.871 1.00 93.62 69 GLU A C 1
ATOM 531 O O . GLU A 1 69 ? -2.771 -3.088 2.459 1.00 93.62 69 GLU A O 1
ATOM 536 N N . CYS A 1 70 ? -0.762 -4.019 2.141 1.00 93.12 70 CYS A N 1
ATOM 537 C CA . CYS A 1 70 ? -0.606 -3.491 0.790 1.00 93.12 70 CYS A CA 1
ATOM 538 C C . CYS A 1 70 ? -0.026 -4.540 -0.156 1.00 93.12 70 CYS A C 1
ATOM 540 O O . CYS A 1 70 ? 1.041 -5.103 0.089 1.00 93.12 70 CYS A O 1
ATOM 542 N N . LEU A 1 71 ? -0.702 -4.732 -1.286 1.00 90.38 71 LEU A N 1
ATOM 543 C CA . LEU A 1 71 ? -0.341 -5.655 -2.352 1.00 90.38 71 LEU A CA 1
ATOM 544 C C . LEU A 1 71 ? 0.020 -4.862 -3.607 1.00 90.38 71 LEU A C 1
ATOM 546 O O . LEU A 1 71 ? -0.751 -4.027 -4.077 1.00 90.38 71 LEU A O 1
ATOM 550 N N . ILE A 1 72 ? 1.195 -5.131 -4.176 1.00 88.12 72 ILE A N 1
ATOM 551 C CA . ILE A 1 72 ? 1.628 -4.512 -5.433 1.00 88.12 72 ILE A CA 1
ATOM 552 C C . ILE A 1 72 ? 1.646 -5.566 -6.523 1.00 88.12 72 ILE A C 1
ATOM 554 O O . ILE A 1 72 ? 2.506 -6.450 -6.542 1.00 88.12 72 ILE A O 1
ATOM 558 N N . LEU A 1 73 ? 0.721 -5.429 -7.465 1.00 85.00 73 LEU A N 1
ATOM 559 C CA . LEU A 1 73 ? 0.474 -6.411 -8.505 1.00 85.00 73 LEU A CA 1
ATOM 560 C C . LEU A 1 73 ? 0.868 -5.863 -9.889 1.00 85.00 73 LEU A C 1
ATOM 562 O O . LEU A 1 73 ? 0.815 -4.649 -10.143 1.00 85.00 73 LEU A O 1
ATOM 566 N N . PRO A 1 74 ? 1.323 -6.733 -10.807 1.00 82.50 74 PRO A N 1
ATOM 567 C CA . PRO A 1 74 ? 1.459 -6.383 -12.216 1.00 82.50 74 PRO A CA 1
ATOM 568 C C . PRO A 1 74 ? 0.090 -6.093 -12.814 1.00 82.50 74 PRO A C 1
ATOM 570 O O . PRO A 1 74 ? -0.808 -6.919 -12.743 1.00 82.50 74 PRO A O 1
ATOM 573 N N . PHE A 1 75 ? -0.053 -4.925 -13.436 1.00 80.06 75 PHE A N 1
ATOM 574 C CA . PHE A 1 75 ? -1.212 -4.667 -14.279 1.00 80.06 75 PHE A CA 1
ATOM 575 C C . PHE A 1 75 ? -1.028 -5.375 -15.624 1.00 80.06 75 PHE A C 1
ATOM 577 O O . PHE A 1 75 ? -0.048 -5.103 -16.329 1.00 80.06 75 PHE A O 1
ATOM 584 N N . ARG A 1 76 ? -1.978 -6.235 -15.997 1.00 72.88 76 ARG A N 1
ATOM 585 C CA . ARG A 1 76 ? -2.061 -6.839 -17.330 1.00 72.88 76 ARG A CA 1
ATOM 586 C C . ARG A 1 76 ? -3.287 -6.265 -18.027 1.00 72.88 76 ARG A C 1
ATOM 588 O O . ARG A 1 76 ? -4.370 -6.255 -17.462 1.00 72.88 76 ARG A O 1
ATOM 595 N N . GLU A 1 77 ? -3.129 -5.797 -19.263 1.00 67.94 77 GLU A N 1
ATOM 596 C CA . GLU A 1 77 ? -4.263 -5.269 -20.043 1.00 67.94 77 GLU A CA 1
ATOM 597 C C . GLU A 1 77 ? -5.358 -6.322 -20.268 1.00 67.94 77 GLU A C 1
ATOM 599 O O . GLU A 1 77 ? -6.530 -5.971 -20.347 1.00 67.94 77 GLU A O 1
ATOM 604 N N . GLU A 1 78 ? -4.966 -7.598 -20.302 1.00 69.44 78 GLU A N 1
ATOM 605 C CA . GLU A 1 78 ? -5.839 -8.777 -20.365 1.00 69.44 78 GLU A CA 1
ATOM 606 C C . GLU A 1 78 ? -6.780 -8.891 -19.157 1.00 69.44 78 GLU A C 1
ATOM 608 O O . GLU A 1 78 ? -7.919 -9.324 -19.316 1.00 69.44 78 GLU A O 1
ATOM 613 N N . ASP A 1 79 ? -6.328 -8.457 -17.975 1.00 66.06 79 ASP A N 1
ATOM 614 C CA . ASP A 1 79 ? -7.138 -8.437 -16.749 1.00 66.06 79 ASP A CA 1
ATOM 615 C C . ASP A 1 79 ? -8.150 -7.270 -16.773 1.00 66.06 79 ASP A C 1
ATOM 617 O O . ASP A 1 79 ? -9.065 -7.204 -15.953 1.00 66.06 79 ASP A O 1
ATOM 621 N N . GLY A 1 80 ? -8.012 -6.378 -17.765 1.00 54.84 80 GLY A N 1
ATOM 622 C CA . GLY A 1 80 ? -8.881 -5.246 -18.030 1.00 54.84 80 GLY A CA 1
ATOM 623 C C . GLY A 1 80 ? -8.741 -4.108 -17.016 1.00 54.84 80 GLY A C 1
ATOM 624 O O . GLY A 1 80 ? -8.379 -4.275 -15.858 1.00 54.84 80 GLY A O 1
ATOM 625 N N . PHE A 1 81 ? -9.098 -2.905 -17.455 1.00 60.03 81 PHE A N 1
ATOM 626 C CA . PHE A 1 81 ? -9.754 -1.937 -16.582 1.00 60.03 81 PHE A CA 1
ATOM 627 C C . PHE A 1 81 ? -11.158 -1.809 -17.157 1.00 60.03 81 PHE A C 1
ATOM 629 O O . PHE A 1 81 ? -11.309 -1.251 -18.246 1.00 60.03 81 PHE A O 1
ATOM 636 N N . PHE A 1 82 ? -12.184 -2.354 -16.499 1.00 51.09 82 PHE A N 1
ATOM 637 C CA . PHE A 1 82 ? -13.563 -2.096 -16.915 1.00 51.09 82 PHE A CA 1
ATOM 638 C C . PHE A 1 82 ? -13.873 -0.619 -16.645 1.00 51.09 82 PHE A C 1
ATOM 640 O O . PHE A 1 82 ? -14.430 -0.248 -15.614 1.00 51.09 82 PHE A O 1
ATOM 647 N N . HIS A 1 83 ? -13.471 0.252 -17.570 1.00 43.06 83 HIS A N 1
ATOM 648 C CA . HIS A 1 83 ? -13.955 1.615 -17.636 1.00 43.06 83 HIS A CA 1
ATOM 649 C C . HIS A 1 83 ? -15.449 1.537 -17.944 1.00 43.06 83 HIS A C 1
ATOM 651 O O . HIS A 1 83 ? -15.853 1.402 -19.096 1.00 43.06 83 HIS A O 1
ATOM 657 N N . LEU A 1 84 ? -16.283 1.666 -16.915 1.00 42.22 84 LEU A N 1
ATOM 658 C CA . LEU A 1 84 ? -17.647 2.155 -17.085 1.00 42.22 84 LEU A CA 1
ATOM 659 C C . LEU A 1 84 ? -17.571 3.636 -17.495 1.00 42.22 84 LEU A C 1
ATOM 661 O O . LEU A 1 84 ? -17.886 4.533 -16.719 1.00 42.22 84 LEU A O 1
ATOM 665 N N . ALA A 1 85 ? -17.106 3.904 -18.714 1.00 40.06 85 ALA A N 1
ATOM 666 C CA . ALA A 1 85 ? -17.382 5.151 -19.407 1.00 40.06 85 ALA A CA 1
ATOM 667 C C . ALA A 1 85 ? -18.663 4.915 -20.210 1.00 40.06 85 ALA A C 1
ATOM 669 O O . ALA A 1 85 ? -18.715 4.060 -21.092 1.00 40.06 85 ALA A O 1
ATOM 670 N N . GLY A 1 86 ? -19.728 5.599 -19.799 1.00 39.62 86 GLY A N 1
ATOM 671 C CA . GLY A 1 86 ? -21.095 5.311 -20.198 1.00 39.62 86 GLY A CA 1
ATOM 672 C C . GLY A 1 86 ? -21.341 5.266 -21.704 1.00 39.62 86 GLY A C 1
ATOM 673 O O . GLY A 1 86 ? -20.935 6.140 -22.464 1.00 39.62 86 GLY A O 1
ATOM 674 N N . THR A 1 87 ? -22.176 4.304 -22.079 1.00 44.78 87 THR A N 1
ATOM 675 C CA . THR A 1 87 ? -23.250 4.521 -23.044 1.00 44.78 87 THR A CA 1
ATOM 676 C C . THR A 1 87 ? -23.961 5.842 -22.746 1.00 44.78 87 THR A C 1
ATOM 678 O O . THR A 1 87 ? -24.801 5.924 -21.847 1.00 44.78 87 THR A O 1
ATOM 681 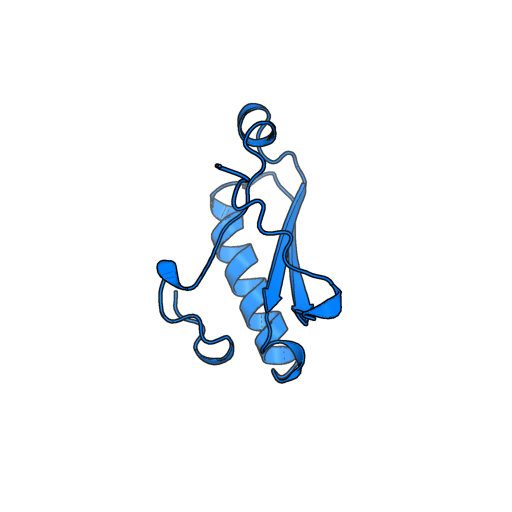N N . ARG A 1 88 ? -23.651 6.876 -23.521 1.00 41.75 88 ARG A N 1
ATOM 682 C CA . ARG A 1 88 ? -24.622 7.900 -23.896 1.00 41.75 88 ARG A CA 1
ATOM 683 C C . ARG A 1 88 ? -24.521 8.096 -25.403 1.00 41.75 88 ARG A C 1
ATOM 685 O O . ARG A 1 88 ? -23.538 8.653 -25.873 1.00 41.75 88 ARG A O 1
ATOM 692 N N . SER A 1 89 ? -25.518 7.497 -26.064 1.00 41.41 89 SER A N 1
ATOM 693 C CA . SER A 1 89 ? -26.271 7.976 -27.237 1.00 41.41 89 SER A CA 1
ATOM 694 C C . SER A 1 89 ? -25.545 8.872 -28.230 1.00 41.41 89 SER A C 1
ATOM 696 O O . SER A 1 89 ? -25.249 10.022 -27.836 1.00 41.41 89 SER A O 1
#

pLDDT: mean 75.48, std 14.58, range [39.62, 93.62]

Solvent-accessible surface area (backbone atoms only — not comparable to full-atom values): 5765 Å² total; per-residue (Å²): 133,69,45,67,89,72,65,29,76,48,78,86,68,55,86,86,86,70,64,76,80,45,64,80,72,49,72,69,59,58,41,78,44,78,44,75,29,80,46,47,76,80,50,57,67,72,60,50,54,51,50,32,53,50,52,34,64,66,46,39,83,81,38,81,82,33,50,66,46,55,47,83,39,64,46,51,79,88,77,53,77,90,72,87,70,73,92,72,132

Foldseek 3Di:
DALVLQPRPDPVVDDDDDDPVVVVVPCPQEAEAEAEGQRPVVDDPVSVVVVFVVVQVVCCVVPVRHDYGYDYDYHDCVVPDPPPPDDDD